Protein AF-A0A3D4AYS8-F1 (afdb_monomer_lite)

Radius of gyration: 27.5 Å; chains: 1; bounding box: 62×32×65 Å

Sequence (98 aa):
MDRFFHDIRYSIRTLARTPGFTLIAVLTLALGIGVNTTIFSVVYHVLMKPLPVEEPERLVHIWETNTKHNITQAGASVRNFADRRSQNRVFEAMAGYQ

Secondary structure (DSSP, 8-state):
-HHHHHHHHHHHHHHHH-HHHHHHHHHHHHHHHHHHHHHHHHHHHHHS---S-S-GGG-----EEETTTTEEEEPPPHHHHHHHHHH-SS-S------

Foldseek 3Di:
DVVVVVVVVVVVVVCVVVVVVNVVVVVVVCCVVVVVVVVVVCCCCPVVVQDPDDPSVPDDDDADQDPVVR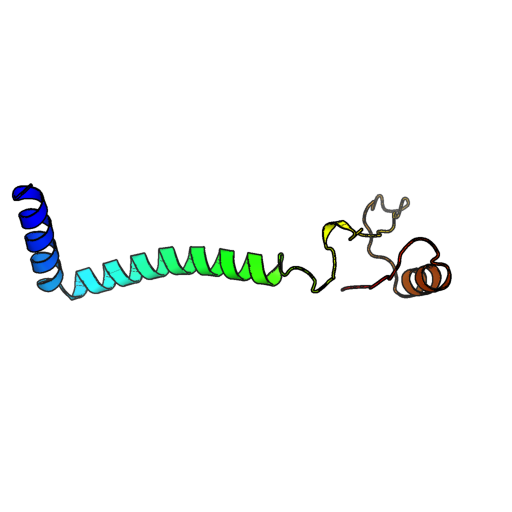RHGHHDDPVRQVVCQVVDDDDPDDDDDD

pLDDT: mean 84.67, std 9.16, range [57.53, 96.44]

Structure (mmCIF, N/CA/C/O backbone):
data_AF-A0A3D4AYS8-F1
#
_entry.id   AF-A0A3D4AYS8-F1
#
loop_
_atom_site.group_PDB
_atom_site.id
_atom_site.type_symbol
_atom_site.label_atom_id
_atom_site.label_alt_id
_atom_site.label_comp_id
_atom_site.label_asym_id
_atom_site.label_entity_id
_atom_site.label_seq_id
_atom_site.pdbx_PDB_ins_code
_atom_site.Cartn_x
_atom_site.Cartn_y
_atom_site.Cartn_z
_atom_site.occupancy
_atom_site.B_iso_or_equiv
_atom_site.auth_seq_id
_atom_site.auth_comp_id
_atom_site.auth_asym_id
_atom_site.auth_atom_id
_atom_site.pdbx_PDB_model_num
ATOM 1 N N . MET A 1 1 ? -26.893 -23.168 20.295 1.00 62.94 1 MET A N 1
ATOM 2 C CA . MET A 1 1 ? -26.933 -21.962 19.436 1.00 62.94 1 MET A CA 1
ATOM 3 C C . MET A 1 1 ? -27.230 -20.709 20.259 1.00 62.94 1 MET A C 1
ATOM 5 O O . MET A 1 1 ? -26.566 -19.701 20.056 1.00 62.94 1 MET A O 1
ATOM 9 N N . ASP A 1 2 ? -28.139 -20.775 21.236 1.00 82.06 2 ASP A N 1
ATOM 10 C CA . ASP A 1 2 ? -28.625 -19.600 21.986 1.00 82.06 2 ASP A CA 1
ATOM 11 C C . ASP A 1 2 ? -27.548 -18.856 22.781 1.00 82.06 2 ASP A C 1
ATOM 13 O O . ASP A 1 2 ? -27.572 -17.631 22.849 1.00 82.06 2 ASP A O 1
ATOM 17 N N . ARG A 1 3 ? -26.556 -19.578 23.318 1.00 86.94 3 ARG A N 1
ATOM 18 C CA . ARG A 1 3 ? -25.420 -18.985 24.044 1.00 86.94 3 ARG A CA 1
ATOM 19 C C . ARG A 1 3 ? -24.621 -18.002 23.189 1.00 86.94 3 ARG A C 1
ATOM 21 O O . ARG A 1 3 ? -24.366 -16.893 23.627 1.00 86.94 3 ARG A O 1
ATOM 28 N N . PHE A 1 4 ? -24.305 -18.381 21.951 1.00 91.75 4 PHE A N 1
ATOM 29 C CA . PHE A 1 4 ? -23.498 -17.560 21.047 1.00 91.75 4 PHE A CA 1
ATOM 30 C C . PHE A 1 4 ? -24.201 -16.243 20.691 1.00 91.75 4 PHE A C 1
ATOM 32 O O . PHE A 1 4 ? -23.602 -15.171 20.743 1.00 91.75 4 PHE A O 1
ATOM 39 N N . PHE A 1 5 ? -25.504 -16.306 20.405 1.00 93.69 5 PHE A N 1
ATOM 40 C CA . PHE A 1 5 ? -26.310 -15.107 20.165 1.00 93.69 5 PHE A CA 1
ATOM 41 C C . PHE A 1 5 ? -26.439 -14.229 21.415 1.00 93.69 5 PHE A C 1
ATOM 43 O O . PHE A 1 5 ? -26.423 -12.999 21.307 1.00 93.69 5 PHE A O 1
ATOM 50 N N . HIS A 1 6 ? -26.538 -14.840 22.598 1.00 91.88 6 HIS A N 1
ATOM 51 C CA . HIS A 1 6 ? -26.572 -14.105 23.859 1.00 91.88 6 HIS A CA 1
ATOM 52 C C . HIS A 1 6 ? -25.252 -13.374 24.126 1.00 91.88 6 HIS A C 1
ATOM 54 O O . HIS A 1 6 ? -25.273 -12.194 24.478 1.00 91.88 6 HIS A O 1
ATOM 60 N N . ASP A 1 7 ? -24.124 -14.041 23.881 1.00 92.31 7 ASP 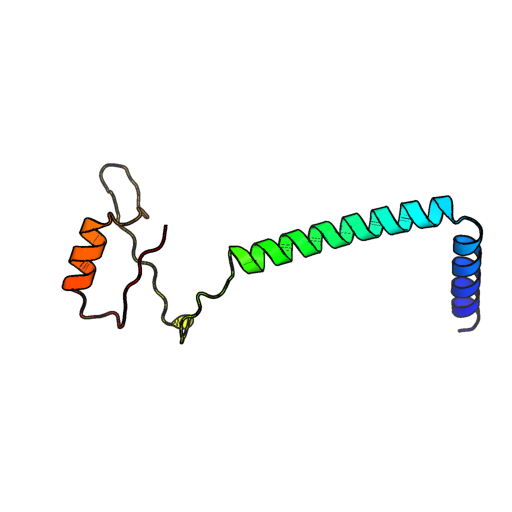A N 1
ATOM 61 C CA . ASP A 1 7 ? -22.784 -13.487 24.076 1.00 92.31 7 ASP A CA 1
ATOM 62 C C . ASP A 1 7 ? -22.508 -12.324 23.109 1.00 92.31 7 ASP A C 1
ATOM 64 O O . ASP A 1 7 ? -22.009 -11.277 23.532 1.00 92.31 7 ASP A O 1
ATOM 68 N N . ILE A 1 8 ? -22.910 -12.437 21.835 1.00 93.06 8 ILE A N 1
ATOM 69 C CA . ILE A 1 8 ? -22.808 -11.334 20.860 1.00 93.06 8 ILE A CA 1
ATOM 70 C C . ILE A 1 8 ? -23.640 -10.131 21.310 1.00 93.06 8 ILE A C 1
ATOM 72 O O . ILE A 1 8 ? -23.137 -9.006 21.372 1.00 93.06 8 ILE A O 1
ATOM 76 N N . ARG A 1 9 ? -24.912 -10.349 21.662 1.00 91.69 9 ARG A N 1
ATOM 77 C CA . ARG A 1 9 ? -25.810 -9.274 22.107 1.00 91.69 9 ARG A CA 1
ATOM 78 C C . ARG A 1 9 ? -25.286 -8.596 23.375 1.00 91.69 9 ARG A C 1
ATOM 80 O O . ARG A 1 9 ? -25.356 -7.370 23.493 1.00 91.69 9 ARG A O 1
ATOM 87 N N . TYR A 1 10 ? -24.764 -9.380 24.313 1.00 92.06 10 TYR A N 1
ATOM 88 C CA . TYR A 1 10 ? -24.178 -8.872 25.548 1.00 92.06 10 TYR A CA 1
ATOM 89 C C . TYR A 1 10 ? -22.915 -8.043 25.277 1.00 92.06 10 TYR A C 1
ATOM 91 O O . TYR A 1 10 ? -22.768 -6.944 25.818 1.00 92.06 10 TYR A O 1
ATOM 99 N N . SER A 1 11 ? -22.051 -8.511 24.377 1.00 90.38 11 SER A N 1
ATOM 100 C CA . SER A 1 11 ? -20.823 -7.812 23.980 1.00 90.38 11 SER A CA 1
ATOM 101 C C . SER A 1 11 ? -21.127 -6.474 23.305 1.00 90.38 11 SER A C 1
ATOM 103 O O . SER A 1 11 ? -20.584 -5.449 23.711 1.00 90.38 11 SER A O 1
ATOM 105 N N . ILE A 1 12 ? -22.072 -6.441 22.358 1.00 92.12 12 ILE A N 1
ATOM 106 C CA . ILE A 1 12 ? -22.504 -5.198 21.692 1.00 92.12 12 ILE A CA 1
ATOM 107 C C . ILE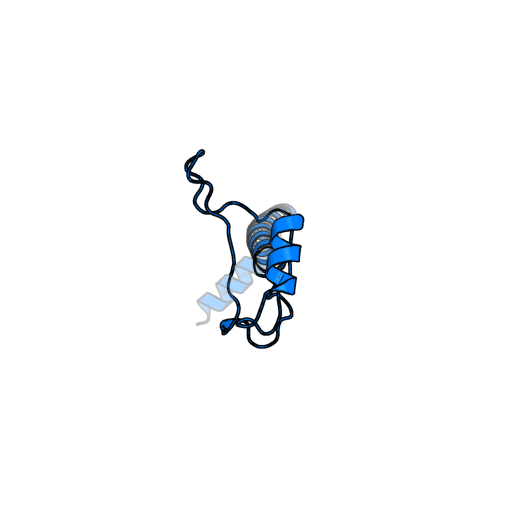 A 1 12 ? -23.063 -4.197 22.710 1.00 92.12 12 ILE A C 1
ATOM 109 O O . ILE A 1 12 ? -22.710 -3.017 22.692 1.00 92.12 12 ILE A O 1
ATOM 113 N N . ARG A 1 13 ? -23.903 -4.661 23.644 1.00 92.31 13 ARG A N 1
ATOM 114 C CA . ARG A 1 13 ? -24.452 -3.804 24.706 1.00 92.31 13 ARG A CA 1
ATOM 115 C C . ARG A 1 13 ? -23.362 -3.269 25.637 1.00 92.31 13 ARG A C 1
ATOM 117 O O . ARG A 1 13 ? -23.484 -2.148 26.124 1.00 92.31 13 ARG A O 1
ATOM 124 N N . THR A 1 14 ? -22.315 -4.052 25.873 1.00 90.75 14 THR A N 1
ATOM 125 C CA . THR A 1 14 ? -21.159 -3.643 26.678 1.00 90.75 14 THR A CA 1
ATOM 126 C C . THR A 1 14 ? -20.345 -2.570 25.956 1.00 90.75 14 THR A C 1
ATOM 128 O O . THR A 1 14 ? -20.084 -1.527 26.550 1.00 90.75 14 THR A O 1
ATOM 131 N N . LEU A 1 15 ? -20.057 -2.750 24.660 1.00 89.38 15 LEU A N 1
ATOM 132 C CA . LEU A 1 15 ? -19.385 -1.740 23.827 1.00 89.38 15 LEU A CA 1
ATOM 133 C C . LEU A 1 15 ? -20.165 -0.416 23.771 1.00 89.38 15 LEU A C 1
ATOM 135 O O . LEU A 1 15 ? -19.565 0.658 23.828 1.00 89.38 15 LEU A O 1
ATOM 139 N N . ALA A 1 16 ? -21.498 -0.482 23.702 1.00 90.38 16 ALA A N 1
ATOM 140 C CA . ALA A 1 16 ? -22.362 0.700 23.703 1.00 90.38 16 ALA A CA 1
ATOM 141 C C . ALA A 1 16 ? -22.392 1.435 25.058 1.00 90.38 16 ALA A C 1
ATOM 143 O O . ALA A 1 16 ? -22.731 2.616 25.107 1.00 90.38 16 ALA A O 1
ATOM 144 N N . ARG A 1 17 ? -22.041 0.761 26.164 1.00 91.44 17 ARG A N 1
ATOM 145 C CA . ARG A 1 17 ? -21.950 1.380 27.498 1.00 91.44 17 ARG A CA 1
ATOM 146 C C . ARG A 1 17 ? -20.613 2.067 27.767 1.00 91.44 17 ARG A C 1
ATOM 148 O O . ARG A 1 17 ? -20.556 2.906 28.661 1.00 91.44 17 ARG A O 1
ATOM 155 N N . THR A 1 18 ? -19.565 1.749 27.010 1.00 90.56 18 THR A N 1
ATOM 156 C CA . THR A 1 18 ? -18.220 2.331 27.158 1.00 90.56 18 THR A CA 1
ATOM 157 C C . THR A 1 18 ? -17.763 3.034 25.870 1.00 90.56 18 THR A C 1
ATOM 159 O O . THR A 1 18 ? -16.735 2.680 25.288 1.00 90.56 18 THR A O 1
ATOM 162 N N . PRO A 1 19 ? -18.494 4.070 25.406 1.00 86.62 19 PRO A N 1
ATOM 163 C CA . PRO A 1 19 ? -18.315 4.645 24.071 1.00 86.62 19 PRO A CA 1
ATOM 164 C C . PRO A 1 19 ? -16.912 5.211 23.819 1.00 86.62 19 PRO A C 1
ATOM 166 O O . PRO A 1 19 ? -16.412 5.094 22.706 1.00 86.62 19 PRO A O 1
ATOM 169 N N . GLY A 1 20 ? -16.246 5.774 24.835 1.00 92.19 20 GLY A N 1
ATOM 170 C CA . GLY A 1 20 ? -14.891 6.317 24.687 1.00 92.19 20 GLY A CA 1
ATOM 171 C C . GLY A 1 20 ? -13.845 5.248 24.355 1.00 92.19 20 GLY A C 1
ATOM 172 O O . GLY A 1 20 ? -13.087 5.398 23.400 1.00 92.19 20 GLY A O 1
ATOM 173 N N . PHE A 1 21 ? -13.842 4.135 25.096 1.00 92.50 21 PHE A N 1
ATOM 174 C CA . PHE A 1 21 ? -12.944 3.009 24.825 1.00 92.50 21 PHE A CA 1
ATOM 175 C C . PHE A 1 21 ? -13.261 2.361 23.475 1.00 92.50 21 PHE A C 1
ATOM 177 O O . PHE A 1 21 ? -12.358 2.131 22.671 1.00 92.50 21 PHE A O 1
ATOM 184 N N . THR A 1 22 ? -14.547 2.122 23.205 1.00 94.12 22 THR A N 1
ATOM 185 C CA . THR A 1 22 ? -15.003 1.537 21.941 1.00 94.12 22 THR A CA 1
ATOM 186 C C . THR A 1 22 ? -14.570 2.383 20.746 1.00 94.12 22 THR A C 1
ATOM 188 O O . THR A 1 22 ? -14.073 1.834 19.768 1.00 94.12 22 THR A O 1
ATOM 191 N N . LEU A 1 23 ? -14.691 3.711 20.828 1.00 95.12 23 LEU A N 1
ATOM 192 C CA . LEU A 1 23 ? -14.274 4.608 19.753 1.00 95.12 23 LEU A CA 1
ATOM 193 C C . LEU A 1 23 ? -12.770 4.505 19.481 1.00 95.12 23 LEU A C 1
ATOM 195 O O . LEU A 1 23 ? -12.373 4.338 18.331 1.00 95.12 23 LEU A O 1
ATOM 199 N N . ILE A 1 24 ? -11.936 4.556 20.524 1.00 96.38 24 ILE A N 1
ATOM 200 C CA . ILE A 1 24 ? -10.476 4.439 20.384 1.00 96.38 24 ILE A CA 1
ATOM 201 C C . ILE A 1 24 ? -10.097 3.082 19.782 1.00 96.38 24 ILE A C 1
ATOM 203 O O . ILE A 1 24 ? -9.278 3.025 18.864 1.00 96.38 24 ILE A O 1
ATOM 207 N N . ALA A 1 25 ? -10.711 1.997 20.258 1.00 95.06 25 ALA A N 1
ATOM 208 C CA . ALA A 1 25 ? -10.469 0.656 19.738 1.00 95.06 25 ALA A CA 1
ATOM 209 C C . ALA A 1 25 ? -10.845 0.550 18.250 1.00 95.06 25 ALA A C 1
ATOM 211 O O . ALA A 1 25 ? -10.046 0.066 17.450 1.00 95.06 25 ALA A O 1
ATOM 212 N N . VAL A 1 26 ? -12.021 1.061 17.865 1.00 95.50 26 VAL A N 1
ATOM 213 C CA . VAL A 1 26 ? -12.488 1.075 16.469 1.00 95.50 26 VAL A CA 1
ATOM 214 C C . VAL A 1 26 ? -11.567 1.912 15.587 1.00 95.50 26 VAL A C 1
ATOM 216 O O . VAL A 1 26 ? -11.183 1.446 14.520 1.00 95.50 26 VAL A O 1
ATOM 219 N N . LEU A 1 27 ? -11.171 3.110 16.025 1.00 96.44 27 LEU A N 1
ATOM 220 C CA . LEU A 1 27 ? -10.259 3.974 15.269 1.00 96.44 27 LEU A CA 1
ATOM 221 C C . LEU A 1 27 ? -8.883 3.330 15.084 1.00 96.44 27 LEU A C 1
ATOM 223 O O . LEU A 1 27 ? -8.331 3.370 13.989 1.00 96.44 27 LEU A O 1
ATOM 227 N N . THR A 1 28 ? -8.350 2.699 16.128 1.00 96.00 28 THR A N 1
ATOM 228 C CA . THR A 1 28 ? -7.058 1.999 16.067 1.00 96.00 28 THR A CA 1
ATOM 229 C C . THR A 1 28 ? -7.118 0.831 15.083 1.00 96.00 28 THR A C 1
ATOM 231 O O . THR A 1 28 ? -6.231 0.679 14.242 1.00 96.00 28 THR A O 1
ATOM 234 N N . LEU A 1 29 ? -8.192 0.036 15.141 1.00 95.25 29 LEU A N 1
ATOM 235 C CA . LEU A 1 29 ? -8.414 -1.077 14.221 1.00 95.25 29 LEU A CA 1
ATOM 236 C C . LEU A 1 29 ? -8.580 -0.577 12.778 1.00 95.25 29 LEU A C 1
ATOM 238 O O . LEU A 1 29 ? -7.948 -1.101 11.863 1.00 95.25 29 LEU A O 1
ATOM 242 N N . ALA A 1 30 ? -9.391 0.464 12.580 1.00 95.56 30 ALA A N 1
ATOM 243 C CA . ALA A 1 30 ? -9.640 1.067 11.277 1.00 95.56 30 ALA A CA 1
ATOM 244 C C . ALA A 1 30 ? -8.360 1.647 10.664 1.00 95.56 30 ALA A C 1
ATOM 246 O O . ALA A 1 30 ? -8.121 1.447 9.476 1.00 95.56 30 ALA A O 1
ATOM 247 N N . LEU A 1 31 ? -7.513 2.305 11.462 1.00 95.25 31 LEU A N 1
ATOM 248 C CA . LEU A 1 31 ? -6.208 2.794 11.017 1.00 95.25 31 LEU A CA 1
ATOM 249 C C . LEU A 1 31 ? -5.283 1.642 10.622 1.00 95.25 31 LEU A C 1
ATOM 251 O O . LEU A 1 31 ? -4.717 1.673 9.533 1.00 95.25 31 LEU A O 1
ATOM 255 N N . GLY A 1 32 ? -5.159 0.605 11.454 1.00 93.69 32 GLY A N 1
ATOM 256 C CA . GLY A 1 32 ? -4.304 -0.547 11.146 1.00 93.69 32 GLY A CA 1
ATOM 257 C C . GLY A 1 32 ? -4.724 -1.275 9.865 1.00 93.69 32 GLY A C 1
ATOM 258 O O . GLY A 1 32 ? -3.883 -1.600 9.027 1.00 93.69 32 GLY A O 1
ATOM 259 N N . ILE A 1 33 ? -6.029 -1.486 9.678 1.00 95.12 33 ILE A N 1
ATOM 260 C CA . ILE A 1 33 ? -6.575 -2.101 8.460 1.00 95.12 33 ILE A CA 1
ATOM 261 C C . ILE A 1 33 ? -6.390 -1.157 7.264 1.00 95.12 33 ILE A C 1
ATOM 263 O O . ILE A 1 33 ? -5.850 -1.557 6.234 1.00 95.12 33 ILE A O 1
ATOM 267 N N . GLY A 1 34 ? -6.796 0.105 7.414 1.00 93.50 34 GLY A N 1
ATOM 268 C CA . GLY A 1 34 ? -6.800 1.097 6.345 1.00 93.50 34 GLY A CA 1
ATOM 269 C C . GLY A 1 34 ? -5.409 1.404 5.806 1.00 93.50 34 GLY A C 1
ATOM 270 O O . GLY A 1 34 ? -5.249 1.518 4.592 1.00 93.50 34 GLY A O 1
ATOM 271 N N . VAL A 1 35 ? -4.393 1.479 6.670 1.00 95.31 35 VAL A N 1
ATOM 272 C CA . VAL A 1 35 ? -2.999 1.698 6.254 1.00 95.31 35 VAL A CA 1
ATOM 273 C C . VAL A 1 35 ? -2.513 0.549 5.377 1.00 95.31 35 VAL A C 1
ATOM 275 O O . VAL A 1 35 ? -2.027 0.796 4.275 1.00 95.31 35 VAL A O 1
ATOM 278 N N . ASN A 1 36 ? -2.708 -0.700 5.807 1.00 91.94 36 ASN A N 1
ATOM 279 C CA . ASN A 1 36 ? -2.284 -1.867 5.030 1.00 91.94 36 ASN A CA 1
ATOM 280 C C . ASN A 1 36 ? -2.989 -1.928 3.666 1.00 91.94 36 ASN A C 1
ATOM 282 O O . ASN A 1 36 ? -2.339 -2.115 2.636 1.00 91.94 36 ASN A O 1
ATOM 286 N N . THR A 1 37 ? -4.306 -1.704 3.639 1.00 91.94 37 THR A N 1
ATOM 287 C CA . THR A 1 37 ? -5.082 -1.671 2.392 1.00 91.94 37 THR A CA 1
ATOM 288 C C . THR A 1 37 ? -4.656 -0.522 1.478 1.00 91.94 37 THR A C 1
ATOM 290 O O . THR A 1 37 ? -4.521 -0.721 0.272 1.00 91.94 37 THR A O 1
ATOM 293 N N . THR A 1 38 ? -4.409 0.669 2.027 1.00 92.94 38 THR A N 1
ATOM 294 C CA . THR A 1 38 ? -4.012 1.849 1.243 1.00 92.94 38 THR A CA 1
ATOM 295 C C . THR A 1 38 ? -2.630 1.665 0.639 1.00 92.94 38 THR A C 1
ATOM 297 O O . THR A 1 38 ? -2.456 1.940 -0.544 1.00 92.94 38 THR A O 1
ATOM 300 N N . ILE A 1 39 ? -1.664 1.152 1.406 1.00 89.19 39 ILE A N 1
ATOM 301 C CA . ILE A 1 39 ? -0.321 0.863 0.893 1.00 89.19 39 ILE A CA 1
ATOM 302 C C . ILE A 1 39 ? -0.411 -0.121 -0.274 1.00 89.19 39 ILE A C 1
ATOM 304 O O . ILE A 1 39 ? 0.140 0.153 -1.337 1.00 89.19 39 ILE A O 1
ATOM 308 N N . PHE A 1 40 ? -1.144 -1.227 -0.115 1.00 85.62 40 PHE A N 1
ATOM 309 C CA . PHE A 1 40 ? -1.291 -2.206 -1.190 1.00 85.62 40 PHE A CA 1
ATOM 310 C C . PHE A 1 40 ? -2.002 -1.618 -2.415 1.00 85.62 40 PHE A C 1
ATOM 312 O O . PHE A 1 40 ? -1.552 -1.820 -3.539 1.00 85.62 40 PHE A O 1
ATOM 319 N N . SER A 1 41 ? -3.067 -0.842 -2.203 1.00 86.56 41 SER A N 1
ATOM 320 C CA . SER A 1 41 ? -3.803 -0.167 -3.275 1.00 86.56 41 SER A CA 1
ATOM 321 C C . SER A 1 41 ? -2.915 0.808 -4.052 1.00 86.56 41 SER A C 1
ATOM 323 O O . SER A 1 41 ? -2.875 0.758 -5.278 1.00 86.56 41 SER A O 1
ATOM 325 N N . VAL A 1 42 ? -2.134 1.643 -3.36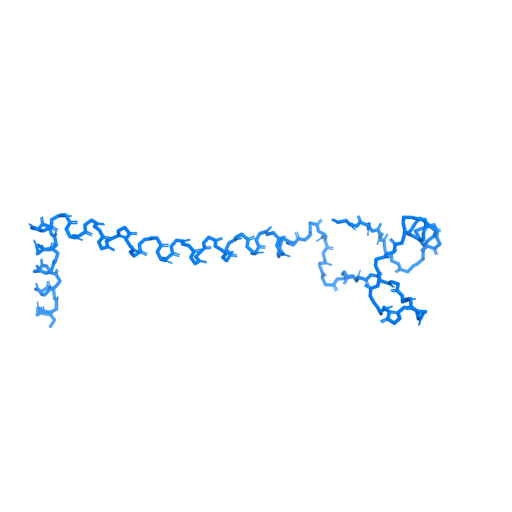0 1.00 86.94 42 VAL A N 1
ATOM 326 C CA . VAL A 1 42 ? -1.207 2.594 -3.992 1.00 86.94 42 VAL A CA 1
ATOM 327 C C . VAL A 1 42 ? -0.092 1.862 -4.727 1.00 86.94 42 VAL A C 1
ATOM 329 O O . VAL A 1 42 ? 0.184 2.193 -5.874 1.00 86.94 42 VAL A O 1
ATOM 332 N N . VAL A 1 43 ? 0.529 0.850 -4.119 1.00 84.44 43 VAL A N 1
ATOM 333 C CA . VAL A 1 43 ? 1.576 0.059 -4.784 1.00 84.44 43 VAL A CA 1
ATOM 334 C C . VAL A 1 43 ? 1.018 -0.613 -6.035 1.00 84.44 43 VAL A C 1
ATOM 336 O O . VAL A 1 43 ? 1.615 -0.500 -7.101 1.00 84.44 43 VAL A O 1
ATOM 339 N N . TYR A 1 44 ? -0.152 -1.238 -5.952 1.00 79.06 44 TYR A N 1
ATOM 340 C CA . TYR A 1 44 ? -0.793 -1.841 -7.113 1.00 79.06 44 TYR A CA 1
ATOM 341 C C . TYR A 1 44 ? -1.121 -0.795 -8.190 1.00 79.06 44 TYR A C 1
ATOM 343 O O . TYR A 1 44 ? -0.826 -1.000 -9.358 1.00 79.06 44 TYR A O 1
ATOM 351 N N . HIS A 1 45 ? -1.652 0.371 -7.824 1.00 77.69 45 HIS A N 1
ATOM 352 C CA . HIS A 1 45 ? -2.000 1.413 -8.793 1.00 77.69 45 HIS A CA 1
ATOM 353 C C . HIS A 1 45 ? -0.817 2.206 -9.352 1.00 77.69 45 HIS A C 1
ATOM 355 O O . HIS A 1 45 ? -0.977 2.830 -10.397 1.00 77.69 45 HIS A O 1
ATOM 361 N N . VAL A 1 46 ? 0.327 2.241 -8.669 1.00 75.88 46 VAL A N 1
ATOM 362 C CA . VAL A 1 46 ? 1.499 3.029 -9.082 1.00 75.88 46 VAL A CA 1
ATOM 363 C C . VAL A 1 46 ? 2.571 2.138 -9.696 1.00 75.88 46 VAL A C 1
ATOM 365 O O . VAL A 1 46 ? 3.039 2.441 -10.789 1.00 75.88 46 VAL A O 1
ATOM 368 N N . LEU A 1 47 ? 2.940 1.032 -9.039 1.00 67.69 47 LEU A N 1
ATOM 369 C CA . LEU A 1 47 ? 3.900 0.068 -9.589 1.00 67.69 47 LEU A CA 1
ATOM 370 C C . LEU A 1 47 ? 3.247 -0.899 -10.574 1.00 67.69 47 LEU A C 1
ATOM 372 O O . LEU A 1 47 ? 3.877 -1.263 -11.561 1.00 67.69 47 LEU A O 1
ATOM 376 N N . MET A 1 48 ? 2.017 -1.345 -10.301 1.00 63.56 48 MET A N 1
ATOM 377 C CA . MET A 1 48 ? 1.329 -2.344 -11.128 1.00 63.56 48 MET A CA 1
ATOM 378 C C . MET A 1 48 ? 0.185 -1.756 -11.942 1.00 63.56 48 MET A C 1
ATOM 380 O O . MET A 1 48 ? -0.697 -2.509 -12.351 1.00 63.56 48 MET A O 1
ATOM 384 N N . LYS A 1 49 ? 0.171 -0.437 -12.201 1.00 57.53 49 LYS A N 1
ATOM 385 C CA . LYS A 1 49 ? -0.740 0.095 -13.215 1.00 57.53 49 LYS A CA 1
ATOM 386 C C . LYS A 1 49 ? -0.421 -0.676 -14.490 1.00 57.53 49 LYS A C 1
ATOM 388 O O . LYS A 1 49 ? 0.692 -0.505 -14.995 1.00 57.53 49 LYS A O 1
ATOM 393 N N . PRO A 1 50 ? -1.328 -1.526 -15.001 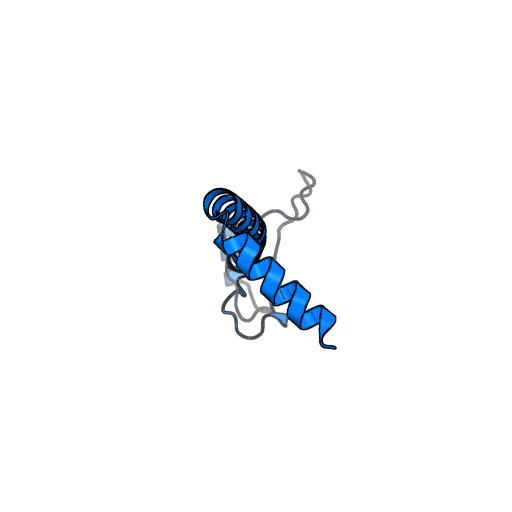1.00 59.44 50 PRO A N 1
ATOM 394 C CA . PRO A 1 50 ? -1.080 -2.129 -16.289 1.00 59.44 50 PRO A CA 1
ATOM 395 C C . PRO A 1 50 ? -0.917 -0.945 -17.232 1.00 59.44 50 PRO A C 1
ATOM 397 O O . PRO A 1 50 ? -1.785 -0.061 -17.276 1.00 59.44 50 PRO A O 1
ATOM 400 N N . LEU A 1 51 ? 0.241 -0.849 -17.894 1.00 61.91 51 LEU A N 1
ATOM 401 C CA . LEU A 1 51 ? 0.363 0.097 -18.990 1.00 61.91 51 LEU A CA 1
ATOM 402 C C . LEU A 1 51 ? -0.865 -0.159 -19.879 1.00 61.91 51 LEU A C 1
ATOM 404 O O . LEU A 1 51 ? -1.188 -1.330 -20.090 1.00 61.91 51 LEU A O 1
ATOM 408 N N . PRO A 1 52 ? -1.597 0.881 -20.319 1.00 66.44 52 PRO A N 1
ATOM 409 C CA . PRO A 1 52 ? -2.758 0.721 -21.187 1.00 66.44 52 PRO A CA 1
ATOM 410 C C . PRO A 1 52 ? -2.271 0.305 -22.578 1.00 66.44 52 PRO A C 1
ATOM 412 O O . PRO A 1 52 ? -2.313 1.077 -23.530 1.00 66.44 52 PRO A O 1
ATOM 415 N N . VAL A 1 53 ? -1.708 -0.891 -22.651 1.00 68.44 53 VAL A N 1
ATOM 416 C CA . VAL A 1 53 ? -1.223 -1.543 -23.847 1.00 68.44 53 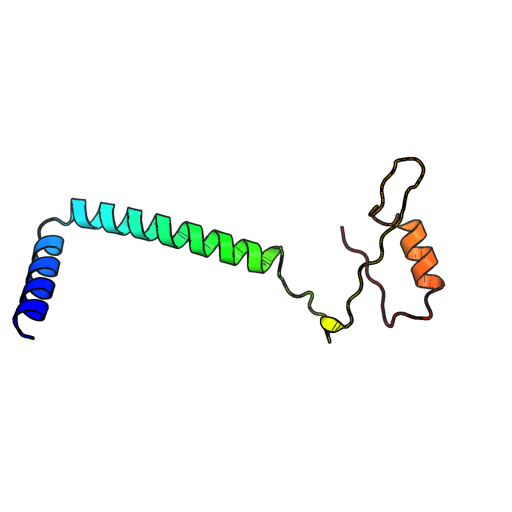VAL A CA 1
ATOM 417 C C . VAL A 1 53 ? -2.161 -2.701 -24.114 1.00 68.44 53 VAL A C 1
ATOM 419 O O . VAL A 1 53 ? -2.562 -3.430 -23.203 1.00 68.44 53 VAL A O 1
ATOM 422 N N . GLU A 1 54 ? -2.549 -2.832 -25.369 1.00 63.06 54 GLU A N 1
ATOM 423 C CA . GLU A 1 54 ? -3.206 -4.039 -25.836 1.00 63.06 54 GLU A CA 1
ATOM 424 C C . GLU A 1 54 ? -2.161 -5.165 -25.769 1.00 63.06 54 GLU A C 1
ATOM 426 O O . GLU A 1 54 ? -1.022 -4.974 -26.190 1.00 63.06 54 GLU A O 1
ATOM 431 N N . GLU A 1 55 ? -2.523 -6.300 -25.163 1.00 77.81 55 GLU A N 1
ATOM 432 C CA . GLU A 1 55 ? -1.678 -7.509 -25.064 1.00 77.81 55 GLU A CA 1
ATOM 433 C C . GLU A 1 55 ? -0.398 -7.338 -24.201 1.00 77.81 55 GLU A C 1
ATOM 435 O O . GLU A 1 55 ? 0.728 -7.374 -24.712 1.00 77.81 55 GLU A O 1
ATOM 440 N N . PRO A 1 56 ? -0.522 -7.183 -22.863 1.00 73.75 56 PRO A N 1
ATOM 441 C CA . PRO A 1 56 ? 0.620 -7.005 -21.957 1.00 73.75 56 PRO A CA 1
ATOM 442 C C . PRO A 1 56 ? 1.644 -8.153 -22.004 1.00 73.75 56 PRO A C 1
ATOM 444 O O . PRO A 1 56 ? 2.817 -7.936 -21.704 1.00 73.75 56 PRO A O 1
ATOM 447 N N . GLU A 1 57 ? 1.246 -9.355 -22.416 1.00 79.12 57 GLU A N 1
ATOM 448 C CA . GLU A 1 57 ? 2.124 -10.511 -22.626 1.00 79.12 57 GLU A CA 1
ATOM 449 C C . GLU A 1 57 ? 3.160 -10.328 -23.750 1.00 79.12 57 GLU A C 1
ATOM 451 O O . GLU A 1 57 ? 4.163 -11.043 -23.773 1.00 79.12 57 GLU A O 1
ATOM 456 N N . ARG A 1 58 ? 2.960 -9.369 -24.666 1.00 83.75 58 ARG A N 1
ATOM 457 C CA . ARG A 1 58 ? 3.908 -9.054 -25.753 1.00 83.75 58 ARG A CA 1
ATOM 458 C C . ARG A 1 58 ? 4.890 -7.935 -25.392 1.00 83.75 58 ARG A C 1
ATOM 460 O O . ARG A 1 58 ? 5.750 -7.593 -26.208 1.00 83.75 58 ARG A O 1
ATOM 467 N N . LEU A 1 59 ? 4.792 -7.364 -24.189 1.00 85.06 59 LEU A N 1
ATOM 468 C CA . LEU A 1 59 ? 5.710 -6.328 -23.723 1.00 85.06 59 LEU A CA 1
ATOM 469 C C . LEU A 1 59 ? 7.102 -6.895 -23.440 1.00 85.06 59 LEU A C 1
ATOM 471 O O . LEU A 1 59 ? 7.269 -7.854 -22.689 1.00 85.06 59 LEU A O 1
ATOM 475 N N . VAL A 1 60 ? 8.124 -6.221 -23.966 1.00 84.94 60 VAL A N 1
ATOM 476 C CA . VAL A 1 60 ? 9.526 -6.477 -23.628 1.00 84.94 60 VAL A CA 1
ATOM 477 C C . VAL A 1 60 ? 10.213 -5.187 -23.199 1.00 84.94 60 VAL A C 1
ATOM 479 O O . VAL A 1 60 ? 9.960 -4.116 -23.749 1.00 84.94 60 VAL A O 1
ATOM 482 N N . HIS A 1 61 ? 11.104 -5.288 -22.215 1.00 85.94 61 HIS A N 1
ATOM 483 C CA . HIS A 1 61 ? 11.923 -4.166 -21.771 1.00 85.94 61 HIS A CA 1
ATOM 484 C C . HIS A 1 61 ? 13.288 -4.215 -22.467 1.00 85.94 61 HIS A C 1
ATOM 486 O O . HIS A 1 61 ? 13.939 -5.257 -22.476 1.00 85.94 61 HIS A O 1
ATOM 492 N N . ILE A 1 62 ? 13.723 -3.099 -23.060 1.00 84.81 62 ILE A N 1
ATOM 493 C CA . ILE A 1 62 ? 15.017 -2.990 -23.748 1.00 84.81 62 ILE A CA 1
ATOM 494 C C . ILE A 1 62 ? 15.948 -2.138 -22.888 1.00 84.81 62 ILE A C 1
ATOM 496 O O . ILE A 1 62 ? 15.677 -0.960 -22.662 1.00 84.81 62 ILE A O 1
ATOM 500 N N . TRP A 1 63 ? 17.066 -2.713 -22.449 1.00 85.38 63 TRP A N 1
ATOM 501 C CA . TRP A 1 63 ? 18.090 -2.027 -21.659 1.00 85.38 63 TRP A CA 1
ATOM 502 C C . TRP A 1 63 ? 19.455 -2.049 -22.351 1.00 85.38 63 TRP A C 1
ATOM 504 O O . TRP A 1 63 ? 19.712 -2.843 -23.258 1.00 85.38 63 TRP A O 1
ATOM 514 N N . GLU A 1 64 ? 20.344 -1.157 -21.922 1.00 84.38 64 GLU A N 1
ATOM 515 C CA . GLU A 1 64 ? 21.725 -1.091 -22.392 1.00 84.38 64 GLU A CA 1
ATOM 516 C C . GLU A 1 64 ? 22.683 -1.705 -21.374 1.00 84.38 64 GLU A C 1
ATOM 518 O O . GLU A 1 64 ? 22.537 -1.528 -20.168 1.00 84.38 64 GLU A O 1
ATOM 523 N N . THR A 1 65 ? 23.709 -2.393 -21.864 1.00 83.50 65 THR A N 1
ATOM 524 C CA . THR A 1 65 ? 24.803 -2.888 -21.026 1.00 83.50 65 THR A CA 1
ATOM 525 C C . THR A 1 65 ? 25.995 -1.953 -21.167 1.00 83.50 65 THR A C 1
ATOM 527 O O . THR A 1 65 ? 26.529 -1.772 -22.261 1.00 83.50 65 THR A O 1
ATOM 530 N N . ASN A 1 66 ? 26.444 -1.379 -20.053 1.00 81.69 66 ASN A N 1
ATOM 531 C CA . ASN A 1 66 ? 27.692 -0.639 -19.968 1.00 81.69 66 ASN A CA 1
ATOM 532 C C . ASN A 1 66 ? 28.764 -1.511 -19.307 1.00 81.69 66 ASN A C 1
ATOM 534 O O . ASN A 1 66 ? 28.962 -1.490 -18.090 1.00 81.69 66 ASN A O 1
ATOM 538 N N . THR A 1 67 ? 29.489 -2.254 -20.139 1.00 80.50 67 THR A N 1
ATOM 539 C CA . THR A 1 67 ? 30.568 -3.150 -19.707 1.00 80.50 67 THR A CA 1
ATOM 540 C C . THR A 1 67 ? 31.724 -2.404 -19.031 1.00 80.50 67 THR A C 1
ATOM 542 O O . THR A 1 67 ? 32.423 -2.989 -18.214 1.00 80.50 67 THR A O 1
ATOM 545 N N . LYS A 1 68 ? 31.923 -1.103 -19.306 1.00 83.12 68 LYS A N 1
ATOM 546 C CA . LYS A 1 68 ? 32.989 -0.309 -18.661 1.00 83.12 68 LYS A CA 1
ATOM 547 C C . LYS A 1 68 ? 32.701 -0.008 -17.190 1.00 83.12 68 LYS A C 1
ATOM 549 O O . LYS A 1 68 ? 33.638 0.128 -16.413 1.00 83.12 68 LYS A O 1
ATOM 554 N N . HIS A 1 69 ? 31.427 0.094 -16.817 1.00 82.12 69 HIS A N 1
ATOM 555 C CA . HIS A 1 69 ? 30.998 0.353 -15.439 1.00 82.12 69 HIS A CA 1
ATOM 556 C C . HIS A 1 69 ? 30.323 -0.860 -14.780 1.00 82.12 69 HIS A C 1
ATOM 558 O O . HIS A 1 69 ? 29.753 -0.717 -13.704 1.00 82.12 69 HIS A O 1
ATOM 564 N N . ASN A 1 70 ? 30.387 -2.044 -15.405 1.00 82.06 70 ASN A N 1
ATOM 565 C CA . ASN A 1 70 ? 29.703 -3.264 -14.954 1.00 82.06 70 ASN A CA 1
ATOM 566 C C . ASN A 1 70 ? 28.193 -3.073 -14.713 1.00 82.06 70 ASN A C 1
ATOM 568 O O . ASN A 1 70 ? 27.613 -3.688 -13.820 1.00 82.06 70 ASN A O 1
ATOM 572 N N . ILE A 1 71 ? 27.542 -2.229 -15.518 1.00 81.38 71 ILE A N 1
ATOM 573 C CA . ILE A 1 71 ? 26.094 -2.011 -15.445 1.00 81.38 71 ILE A CA 1
ATOM 574 C C . ILE A 1 71 ? 25.438 -2.854 -16.534 1.00 81.38 71 ILE A C 1
ATOM 576 O O . ILE A 1 71 ? 25.687 -2.639 -17.717 1.00 81.38 71 ILE A O 1
ATOM 580 N N . THR A 1 72 ? 24.596 -3.807 -16.148 1.00 79.38 72 THR A N 1
ATOM 581 C CA . THR A 1 72 ? 23.930 -4.737 -17.078 1.00 79.38 72 THR A CA 1
ATOM 582 C C . THR A 1 72 ? 22.519 -4.312 -17.472 1.00 79.38 72 THR A C 1
ATOM 584 O O . THR A 1 72 ? 21.960 -4.902 -18.387 1.00 79.38 72 THR A O 1
ATOM 587 N N . GLN A 1 73 ? 21.952 -3.302 -16.804 1.00 79.75 73 GLN A N 1
ATOM 588 C CA . GLN A 1 73 ? 20.606 -2.773 -17.049 1.00 79.75 73 GLN A CA 1
ATOM 589 C C . GLN A 1 73 ? 20.601 -1.240 -16.961 1.00 79.75 73 GLN A C 1
ATOM 591 O O . GLN A 1 73 ? 19.969 -0.642 -16.094 1.00 79.75 73 GLN A O 1
ATOM 596 N N . ALA A 1 74 ? 21.368 -0.585 -17.828 1.00 79.75 74 ALA A N 1
ATOM 597 C CA . ALA A 1 74 ? 21.331 0.865 -17.952 1.00 79.75 74 ALA A CA 1
ATOM 598 C C . ALA A 1 74 ? 20.117 1.297 -18.788 1.00 79.75 74 ALA A C 1
ATOM 600 O O . ALA A 1 74 ? 19.772 0.659 -19.787 1.00 79.75 74 ALA A O 1
ATOM 601 N N . GLY A 1 75 ? 19.495 2.414 -18.406 1.00 76.50 75 GLY A N 1
ATOM 602 C CA . GLY A 1 75 ? 18.519 3.084 -19.261 1.00 76.50 75 GLY A CA 1
ATOM 603 C C . GLY A 1 75 ? 19.171 3.533 -20.570 1.00 76.50 75 GLY A C 1
ATOM 604 O O . GLY A 1 75 ? 20.327 3.963 -20.581 1.00 76.50 75 GLY A O 1
ATOM 605 N N . ALA A 1 76 ? 18.441 3.429 -21.680 1.00 78.50 76 ALA A N 1
ATOM 606 C CA . ALA A 1 76 ? 18.930 3.920 -22.960 1.00 78.50 76 ALA A CA 1
ATOM 607 C C . ALA A 1 76 ? 18.978 5.452 -22.962 1.00 78.50 76 ALA A C 1
ATOM 609 O O . ALA A 1 76 ? 18.050 6.121 -22.506 1.00 78.50 76 ALA A O 1
ATOM 610 N N . SER A 1 77 ? 20.045 6.029 -23.519 1.00 81.94 77 SER A N 1
ATOM 611 C CA . SER A 1 77 ? 20.055 7.472 -23.769 1.00 81.94 77 SER A CA 1
ATOM 612 C C . SER A 1 77 ? 18.975 7.839 -24.795 1.00 81.94 77 SER A C 1
ATOM 614 O O . SER A 1 77 ? 18.692 7.062 -25.707 1.00 81.94 77 SER A O 1
ATOM 616 N N . VAL A 1 78 ? 18.409 9.049 -24.700 1.00 80.19 78 VAL A N 1
ATOM 617 C CA . VAL A 1 78 ? 17.370 9.531 -25.637 1.00 80.19 78 VAL A CA 1
ATOM 618 C C . VAL A 1 78 ? 17.813 9.399 -27.101 1.00 80.19 78 VAL A C 1
ATOM 620 O O . VAL A 1 78 ? 17.012 9.053 -27.966 1.00 80.19 78 VAL A O 1
ATOM 623 N N . ARG A 1 79 ? 19.108 9.610 -27.377 1.00 83.94 79 ARG A N 1
ATOM 624 C CA . ARG A 1 79 ? 19.694 9.449 -28.716 1.00 83.94 79 ARG A CA 1
ATOM 625 C C . ARG A 1 79 ? 19.716 7.989 -29.167 1.00 83.94 79 ARG A C 1
ATOM 627 O O . ARG A 1 79 ? 19.235 7.696 -30.254 1.00 83.94 79 ARG A O 1
ATOM 634 N N . ASN A 1 80 ? 20.177 7.072 -28.317 1.00 85.00 80 ASN A N 1
ATOM 635 C CA . ASN A 1 80 ? 20.165 5.643 -28.646 1.00 85.00 80 ASN A CA 1
ATOM 636 C C . ASN A 1 80 ? 18.739 5.106 -28.821 1.00 85.00 80 ASN A C 1
ATOM 638 O O . ASN A 1 80 ? 18.504 4.257 -29.679 1.00 85.00 80 ASN A O 1
ATOM 642 N N . PHE A 1 81 ? 17.779 5.604 -28.036 1.00 86.00 81 PHE A N 1
ATOM 643 C CA . PHE A 1 81 ? 16.367 5.282 -28.223 1.00 86.00 81 PHE A CA 1
ATOM 644 C C . PHE A 1 81 ? 15.859 5.749 -29.595 1.00 86.00 81 PHE A C 1
ATOM 646 O O . PHE A 1 81 ? 15.231 4.964 -30.304 1.00 86.00 81 PHE A O 1
ATOM 653 N N . ALA A 1 82 ? 16.156 6.991 -29.996 1.00 86.62 82 ALA A N 1
ATOM 654 C CA . ALA A 1 82 ? 15.754 7.528 -31.297 1.00 86.62 82 ALA A CA 1
ATOM 655 C C . ALA A 1 82 ? 16.365 6.739 -32.469 1.00 86.62 82 ALA A C 1
ATOM 657 O O . ALA A 1 82 ? 15.641 6.355 -33.392 1.00 86.62 82 ALA A O 1
ATOM 658 N N . ASP A 1 83 ? 17.658 6.416 -32.392 1.00 88.12 83 ASP A N 1
ATOM 659 C CA . ASP A 1 83 ? 18.346 5.619 -33.411 1.00 88.12 83 ASP A CA 1
ATOM 660 C C . ASP A 1 83 ? 17.732 4.220 -33.525 1.00 88.12 83 ASP A C 1
ATOM 662 O O . ASP A 1 83 ? 17.347 3.797 -34.619 1.00 88.12 83 ASP A O 1
ATOM 666 N N . ARG A 1 84 ? 17.533 3.524 -32.398 1.00 85.75 84 ARG A N 1
ATOM 667 C CA . ARG A 1 84 ? 16.878 2.207 -32.386 1.00 85.75 84 ARG A CA 1
ATOM 668 C C . ARG A 1 84 ? 15.452 2.273 -32.915 1.00 85.75 84 ARG A C 1
ATOM 670 O O . ARG A 1 84 ? 15.052 1.382 -33.657 1.00 85.75 84 ARG A O 1
ATOM 677 N N . ARG A 1 85 ? 14.697 3.326 -32.588 1.00 86.56 85 ARG A N 1
ATOM 678 C CA . ARG A 1 85 ? 13.337 3.545 -33.102 1.00 86.56 85 ARG A CA 1
ATOM 679 C C . ARG A 1 85 ? 13.302 3.708 -34.611 1.00 86.56 85 ARG A C 1
ATOM 681 O O . ARG A 1 85 ? 12.423 3.128 -35.238 1.00 86.56 85 ARG A O 1
ATOM 688 N N . SER A 1 86 ? 14.265 4.419 -35.188 1.00 87.38 86 SER A N 1
ATOM 689 C CA . SER A 1 86 ? 14.366 4.566 -36.645 1.00 87.38 86 SER A CA 1
ATOM 690 C C . SER A 1 86 ? 14.756 3.269 -37.367 1.00 87.38 86 SER A C 1
ATOM 692 O O . SER A 1 86 ? 14.339 3.050 -38.501 1.00 87.38 86 SER A O 1
ATOM 694 N N . GLN A 1 87 ? 15.523 2.392 -36.711 1.00 88.69 87 GLN A N 1
ATOM 695 C CA . GLN A 1 87 ? 16.014 1.132 -37.285 1.00 88.69 87 GLN A CA 1
ATOM 696 C C . GLN A 1 87 ? 15.151 -0.088 -36.925 1.00 88.69 87 GLN A C 1
ATOM 698 O O . GLN A 1 87 ? 15.465 -1.211 -37.323 1.00 88.69 87 GLN A O 1
ATOM 703 N N . ASN A 1 88 ? 14.072 0.104 -36.167 1.00 87.06 88 ASN A N 1
ATOM 704 C CA . ASN A 1 88 ? 13.243 -0.989 -35.684 1.00 87.06 88 ASN A CA 1
ATOM 705 C C . ASN A 1 88 ? 12.486 -1.686 -36.822 1.00 87.06 88 ASN A C 1
ATOM 707 O O . ASN A 1 88 ? 11.794 -1.048 -37.611 1.00 87.06 88 ASN A O 1
ATOM 711 N N . ARG A 1 89 ? 12.594 -3.016 -36.866 1.00 85.38 89 ARG A N 1
ATOM 712 C CA . ARG A 1 89 ? 11.860 -3.888 -37.800 1.00 85.38 89 ARG A CA 1
ATOM 713 C C . ARG A 1 89 ? 11.188 -5.084 -37.124 1.00 85.38 89 ARG A C 1
ATOM 715 O O . ARG A 1 89 ? 10.544 -5.871 -37.804 1.00 85.38 89 ARG A O 1
ATOM 722 N N . VAL A 1 90 ? 11.389 -5.248 -35.818 1.00 87.81 90 VAL A N 1
ATOM 723 C CA . VAL A 1 90 ? 11.007 -6.453 -35.062 1.00 87.81 90 VAL A CA 1
ATOM 724 C C . VAL A 1 90 ? 9.919 -6.180 -34.030 1.00 87.81 90 VAL A C 1
ATOM 726 O O . VAL A 1 90 ? 9.120 -7.069 -33.758 1.00 87.81 90 VAL A O 1
ATOM 729 N N . PHE A 1 91 ? 9.849 -4.962 -33.486 1.00 88.75 91 PHE A N 1
ATOM 730 C CA . PHE A 1 91 ? 8.791 -4.558 -32.562 1.00 88.75 91 PHE A CA 1
ATOM 731 C C . PHE A 1 91 ? 7.725 -3.750 -33.293 1.00 88.75 91 PHE A C 1
ATOM 733 O O . PHE A 1 91 ? 8.049 -2.901 -34.120 1.00 88.75 91 PHE A O 1
ATOM 740 N N . GLU A 1 92 ? 6.462 -3.970 -32.949 1.00 86.06 92 GLU A N 1
ATOM 741 C CA . GLU A 1 92 ? 5.332 -3.219 -33.502 1.00 86.06 92 GLU A CA 1
ATOM 742 C C . GLU A 1 92 ? 5.402 -1.730 -33.126 1.00 86.06 92 GLU A C 1
ATOM 744 O O . GLU A 1 92 ? 5.221 -0.851 -33.966 1.00 86.06 92 GLU A O 1
ATOM 749 N N . ALA A 1 93 ? 5.770 -1.440 -31.876 1.00 84.75 93 ALA A N 1
ATOM 750 C CA . ALA A 1 93 ? 5.984 -0.092 -31.372 1.00 84.75 93 ALA A CA 1
ATOM 751 C C . ALA A 1 93 ? 7.087 -0.076 -30.307 1.00 84.75 93 ALA A C 1
ATOM 753 O O . ALA A 1 93 ? 7.356 -1.078 -29.648 1.00 84.75 93 ALA A O 1
ATOM 754 N N . MET A 1 94 ? 7.723 1.083 -30.125 1.00 86.88 94 MET A N 1
ATOM 755 C CA . MET A 1 94 ? 8.670 1.316 -29.034 1.00 86.88 94 MET A CA 1
ATOM 756 C C . MET A 1 94 ? 8.367 2.642 -28.346 1.00 86.88 94 MET A C 1
ATOM 758 O O . MET A 1 94 ? 8.193 3.670 -29.008 1.00 86.88 94 MET A O 1
ATOM 762 N N . ALA A 1 95 ? 8.340 2.606 -27.016 1.00 83.62 95 ALA A N 1
ATOM 763 C CA . ALA A 1 95 ? 8.103 3.749 -26.147 1.00 83.62 95 ALA A CA 1
ATOM 764 C C . ALA A 1 95 ? 9.233 3.866 -25.116 1.00 83.62 95 ALA A C 1
ATOM 766 O O . ALA A 1 95 ? 9.789 2.860 -24.681 1.00 83.62 95 ALA A O 1
ATOM 767 N N . GLY A 1 96 ? 9.575 5.101 -24.751 1.00 81.19 96 GLY A N 1
ATOM 768 C CA . GLY A 1 96 ? 10.496 5.400 -23.658 1.00 81.19 96 GLY A CA 1
ATOM 769 C C . GLY A 1 96 ? 9.718 5.935 -22.463 1.00 81.19 96 GLY A C 1
ATOM 770 O O . GLY A 1 96 ? 8.778 6.709 -22.643 1.00 81.19 96 GLY A O 1
ATOM 771 N N . TYR A 1 97 ? 10.113 5.530 -21.262 1.00 72.44 97 TYR A N 1
ATOM 772 C CA . TYR A 1 97 ? 9.596 6.055 -20.001 1.00 72.44 97 TYR A CA 1
ATOM 773 C C . TYR A 1 97 ? 10.769 6.520 -19.127 1.00 72.44 97 TYR A C 1
ATOM 775 O O . TYR A 1 97 ? 11.898 6.063 -19.322 1.00 72.44 97 TYR A O 1
ATOM 783 N N . GLN A 1 98 ? 10.509 7.463 -18.220 1.00 60.66 98 GLN A N 1
ATOM 784 C CA . GLN A 1 98 ? 11.486 8.036 -17.290 1.00 60.66 98 GLN A CA 1
ATOM 785 C C . GLN A 1 98 ? 11.036 7.801 -15.853 1.00 60.66 98 GLN A C 1
ATOM 787 O O . GLN A 1 98 ? 9.810 7.887 -15.616 1.00 60.66 98 GLN A O 1
#